Protein AF-A0A933SGZ8-F1 (afdb_monomer)

Structure (mmCIF, N/CA/C/O backbone):
data_AF-A0A933SGZ8-F1
#
_entry.id   AF-A0A933SGZ8-F1
#
loop_
_atom_site.group_PDB
_atom_site.id
_atom_site.type_symbol
_atom_site.label_atom_id
_atom_site.label_alt_id
_atom_site.label_comp_id
_atom_site.label_asym_id
_atom_site.label_entity_id
_atom_site.label_seq_id
_atom_site.pdbx_PDB_ins_code
_atom_site.Cartn_x
_atom_site.Cartn_y
_atom_site.Cartn_z
_atom_site.occupancy
_atom_site.B_iso_or_equiv
_atom_site.auth_seq_id
_atom_site.auth_comp_id
_atom_site.auth_asym_id
_atom_site.auth_atom_id
_atom_site.pdbx_PDB_model_num
ATOM 1 N N . MET A 1 1 ? 5.490 35.905 25.341 1.00 60.97 1 MET A N 1
ATOM 2 C CA . MET A 1 1 ? 5.005 35.959 23.936 1.00 60.97 1 MET A CA 1
ATOM 3 C C . MET A 1 1 ? 5.666 34.920 23.018 1.00 60.97 1 MET A C 1
ATOM 5 O O . MET A 1 1 ? 4.962 34.328 22.210 1.00 60.97 1 MET A O 1
ATOM 9 N N . ILE A 1 2 ? 6.962 34.616 23.174 1.00 66.94 2 ILE A N 1
ATOM 10 C CA . ILE A 1 2 ? 7.741 33.700 22.305 1.00 66.94 2 ILE A CA 1
ATOM 11 C C . ILE A 1 2 ? 7.171 32.264 22.223 1.00 66.94 2 ILE A C 1
ATOM 13 O O . ILE A 1 2 ? 7.167 31.641 21.163 1.00 66.94 2 ILE A O 1
ATOM 17 N N . THR A 1 3 ? 6.607 31.741 23.314 1.00 74.88 3 THR A N 1
ATOM 18 C CA . THR A 1 3 ? 6.021 30.389 23.360 1.00 74.88 3 THR A CA 1
ATOM 19 C C . THR A 1 3 ? 4.772 30.218 22.491 1.00 74.88 3 THR A C 1
ATOM 21 O O . THR A 1 3 ? 4.525 29.115 22.002 1.00 74.88 3 THR A O 1
ATOM 24 N N . ARG A 1 4 ? 3.997 31.287 22.251 1.00 74.38 4 ARG A N 1
ATOM 25 C CA . ARG A 1 4 ? 2.813 31.232 21.376 1.00 74.38 4 ARG A CA 1
ATOM 26 C C . ARG A 1 4 ? 3.200 31.197 19.897 1.00 74.38 4 ARG A C 1
ATOM 28 O O . ARG A 1 4 ? 2.649 30.386 19.160 1.00 74.38 4 ARG A O 1
ATOM 35 N N . ALA A 1 5 ? 4.190 31.996 19.495 1.00 79.19 5 ALA A N 1
ATOM 36 C CA . ALA A 1 5 ? 4.698 32.006 18.122 1.00 79.19 5 ALA A CA 1
ATOM 37 C C . ALA A 1 5 ? 5.312 30.650 17.731 1.00 79.19 5 ALA A C 1
ATOM 39 O O . ALA A 1 5 ? 4.979 30.103 16.683 1.00 79.19 5 ALA A O 1
ATOM 40 N N . LYS A 1 6 ? 6.115 30.041 18.621 1.00 82.81 6 LYS A N 1
ATOM 41 C CA . LYS A 1 6 ? 6.692 28.704 18.395 1.00 82.81 6 LYS A CA 1
ATOM 42 C C . LYS A 1 6 ? 5.616 27.633 18.180 1.00 82.81 6 LYS A C 1
ATOM 44 O O . LYS A 1 6 ? 5.728 26.833 17.257 1.00 82.81 6 LYS A O 1
ATOM 49 N N . ARG A 1 7 ? 4.560 27.621 19.005 1.00 84.50 7 ARG A N 1
ATOM 50 C CA . ARG A 1 7 ? 3.443 26.671 18.849 1.00 84.50 7 ARG A CA 1
ATOM 51 C C . ARG A 1 7 ? 2.689 26.875 17.538 1.00 84.50 7 ARG A C 1
ATOM 53 O O . ARG A 1 7 ? 2.302 25.897 16.915 1.00 84.50 7 ARG A O 1
ATOM 60 N N . HIS A 1 8 ? 2.509 28.120 17.107 1.00 88.56 8 HIS A N 1
ATOM 61 C CA . HIS A 1 8 ? 1.809 28.418 15.861 1.00 88.56 8 HIS A CA 1
ATOM 62 C C . HIS A 1 8 ? 2.558 27.873 14.635 1.00 88.56 8 HIS A C 1
ATOM 64 O O . HIS A 1 8 ? 1.957 27.186 13.814 1.00 88.56 8 HIS A O 1
ATOM 70 N N . VAL A 1 9 ? 3.879 28.077 14.567 1.00 93.75 9 VAL A N 1
ATOM 71 C CA . VAL A 1 9 ? 4.722 27.531 13.488 1.00 93.75 9 VAL A CA 1
ATOM 72 C C . VAL A 1 9 ? 4.692 26.001 13.476 1.00 93.75 9 VAL A C 1
ATOM 74 O O . VAL A 1 9 ? 4.501 25.397 12.423 1.00 93.75 9 VAL A O 1
ATOM 77 N N . VAL A 1 10 ? 4.821 25.367 14.647 1.00 94.38 10 VAL A N 1
ATOM 78 C CA . VAL A 1 10 ? 4.755 23.901 14.765 1.00 94.38 10 VAL A CA 1
ATOM 79 C C . VAL A 1 10 ? 3.402 23.372 14.296 1.00 94.38 10 VAL A C 1
A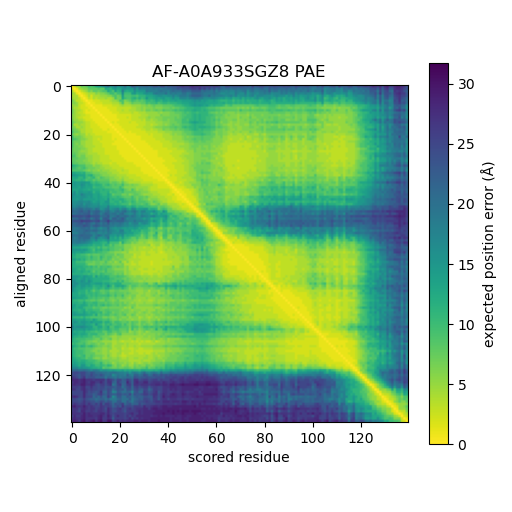TOM 81 O O . VAL A 1 10 ? 3.364 22.403 13.548 1.00 94.38 10 VAL A O 1
ATOM 84 N N . ASN A 1 11 ? 2.297 24.017 14.669 1.00 94.31 11 ASN A N 1
ATOM 85 C CA . ASN A 1 11 ? 0.965 23.578 14.256 1.00 94.31 11 ASN A CA 1
ATOM 86 C C . ASN A 1 11 ? 0.764 23.680 12.739 1.00 94.31 11 ASN A C 1
ATOM 88 O O . ASN A 1 11 ? 0.186 22.771 12.152 1.00 94.31 11 ASN A O 1
ATOM 92 N N . ILE A 1 12 ? 1.263 24.743 12.100 1.00 95.06 12 ILE A N 1
ATOM 93 C CA . ILE A 1 12 ? 1.200 24.896 10.637 1.00 95.06 12 ILE A CA 1
ATOM 94 C C . ILE A 1 12 ? 2.027 23.807 9.948 1.00 95.06 12 ILE A C 1
ATOM 96 O O . ILE A 1 12 ? 1.552 23.173 9.007 1.00 95.06 12 ILE A O 1
ATOM 100 N N . PHE A 1 13 ? 3.239 23.543 10.441 1.00 96.00 13 PHE A N 1
ATOM 101 C CA . PHE A 1 13 ? 4.086 22.479 9.908 1.00 96.00 13 PHE A CA 1
ATOM 102 C C . PHE A 1 13 ? 3.447 21.094 10.075 1.00 96.00 13 PHE A C 1
ATOM 104 O O . PHE A 1 13 ? 3.385 20.328 9.116 1.00 96.00 13 PHE A O 1
ATOM 111 N N . LEU A 1 14 ? 2.924 20.781 11.266 1.00 96.06 14 LEU A N 1
ATOM 112 C CA . LEU A 1 14 ? 2.239 19.515 11.536 1.00 96.06 14 LEU A CA 1
ATOM 113 C C . LEU A 1 14 ? 0.991 19.348 10.667 1.00 96.06 14 LEU A C 1
ATOM 115 O O . LEU A 1 14 ? 0.752 18.251 10.173 1.00 96.06 14 LEU A O 1
ATOM 119 N N . ALA A 1 15 ? 0.227 20.420 10.437 1.00 95.00 15 ALA A N 1
ATOM 120 C CA . ALA A 1 15 ? -0.916 20.394 9.531 1.00 95.00 15 ALA A CA 1
ATOM 121 C C . ALA A 1 15 ? -0.484 20.086 8.087 1.00 95.00 15 ALA A C 1
ATOM 123 O O . ALA A 1 15 ? -1.044 19.189 7.462 1.00 95.00 15 ALA A O 1
ATOM 124 N N . GLY A 1 16 ? 0.554 20.761 7.578 1.00 94.38 16 GLY A N 1
ATOM 125 C CA . GLY A 1 16 ? 1.104 20.486 6.245 1.00 94.38 16 GLY A CA 1
ATOM 126 C C . GLY A 1 16 ? 1.644 19.058 6.105 1.00 94.38 16 GLY A C 1
ATOM 127 O O . GLY A 1 16 ? 1.384 18.386 5.103 1.00 94.38 16 GLY A O 1
ATOM 128 N N . LEU A 1 17 ? 2.332 18.559 7.135 1.00 95.81 17 LEU A N 1
ATOM 129 C CA . LEU A 1 17 ? 2.829 17.187 7.182 1.00 95.81 17 LEU A CA 1
ATOM 130 C C . LEU A 1 17 ? 1.676 16.179 7.159 1.00 95.81 17 LEU A C 1
ATOM 132 O O . LEU A 1 17 ? 1.686 15.281 6.324 1.00 95.81 17 LEU A O 1
ATOM 136 N N . LEU A 1 18 ? 0.668 16.346 8.022 1.00 95.38 18 LEU A N 1
ATOM 137 C CA . LEU A 1 18 ? -0.496 15.456 8.108 1.00 95.38 18 LEU A CA 1
ATOM 138 C C . LEU A 1 18 ? -1.269 15.368 6.790 1.00 95.38 18 LEU A C 1
ATOM 140 O O . LEU A 1 18 ? -1.708 14.284 6.424 1.00 95.38 18 LEU A O 1
ATOM 144 N N . VAL A 1 19 ? -1.407 16.480 6.064 1.00 95.81 19 VAL A N 1
ATOM 145 C CA . VAL A 1 19 ? -2.083 16.506 4.756 1.00 95.81 19 VAL A CA 1
ATOM 146 C C . VAL A 1 19 ? -1.255 15.806 3.673 1.00 95.81 19 VAL A C 1
ATOM 148 O O . VAL A 1 19 ? -1.813 15.136 2.807 1.00 95.81 19 VAL A O 1
ATOM 151 N N . THR A 1 20 ? 0.074 15.917 3.726 1.00 95.44 20 THR A N 1
ATOM 152 C CA . THR A 1 20 ? 0.975 15.315 2.723 1.00 95.44 20 THR A CA 1
ATOM 153 C C . THR A 1 20 ? 1.239 13.830 2.992 1.00 95.44 20 THR A C 1
ATOM 155 O O . THR A 1 20 ? 1.557 13.072 2.076 1.00 95.44 20 THR A O 1
ATOM 158 N N . LEU A 1 21 ? 1.096 13.388 4.242 1.00 95.31 21 LEU A N 1
ATOM 159 C CA . LEU A 1 21 ? 1.436 12.038 4.689 1.00 95.31 21 LEU A CA 1
ATOM 160 C C . LEU A 1 21 ? 0.669 10.925 3.943 1.00 95.31 21 LEU A C 1
ATOM 162 O O . LEU A 1 21 ? 1.328 9.989 3.492 1.00 95.31 21 LEU A O 1
ATOM 166 N N . PRO A 1 22 ? -0.656 11.016 3.699 1.00 91.62 22 PRO A N 1
ATOM 167 C CA . PRO A 1 22 ? -1.372 10.035 2.883 1.00 91.62 22 PRO A CA 1
ATOM 168 C C . PRO A 1 22 ? -0.805 9.912 1.465 1.00 91.62 22 PRO A C 1
ATOM 170 O O . PRO A 1 22 ? -0.620 8.802 0.975 1.00 91.62 22 PRO A O 1
ATOM 173 N N . LEU A 1 23 ? -0.473 11.038 0.825 1.00 96.06 23 LEU A N 1
ATOM 174 C CA . LEU A 1 23 ? 0.103 11.054 -0.522 1.00 96.06 23 LEU A CA 1
ATOM 175 C C . LEU A 1 23 ? 1.523 10.470 -0.537 1.00 96.06 23 LEU A C 1
ATOM 177 O O . LEU A 1 23 ? 1.889 9.715 -1.433 1.00 96.06 23 LEU A O 1
ATOM 181 N N . ALA A 1 24 ? 2.334 10.783 0.472 1.00 96.00 24 ALA A N 1
ATOM 182 C CA . ALA A 1 24 ? 3.666 10.203 0.601 1.00 96.00 24 ALA A CA 1
ATOM 183 C C . ALA A 1 24 ? 3.593 8.676 0.767 1.00 96.00 24 ALA A C 1
ATOM 185 O O . ALA A 1 24 ? 4.340 7.945 0.115 1.00 96.00 24 ALA A O 1
ATOM 186 N N . ILE A 1 25 ? 2.656 8.187 1.588 1.00 94.25 25 ILE A N 1
ATOM 187 C CA . ILE A 1 25 ? 2.428 6.752 1.785 1.00 94.25 25 ILE A CA 1
ATOM 188 C C . ILE A 1 25 ? 2.019 6.078 0.473 1.00 94.25 25 ILE A C 1
ATOM 190 O O . ILE A 1 25 ? 2.577 5.032 0.144 1.00 94.25 25 ILE A O 1
ATOM 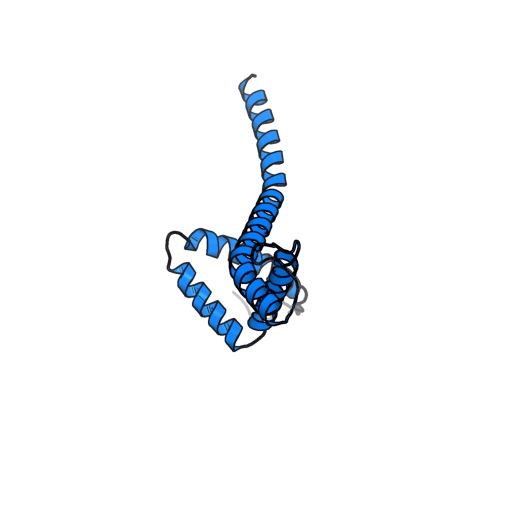194 N N . THR A 1 26 ? 1.100 6.658 -0.307 1.00 93.44 26 THR A N 1
ATOM 195 C CA . THR A 1 26 ? 0.689 6.050 -1.584 1.00 93.44 26 THR A CA 1
ATOM 196 C C . THR A 1 26 ? 1.854 5.945 -2.560 1.00 93.44 26 THR A C 1
ATOM 198 O O . THR A 1 26 ? 2.045 4.883 -3.149 1.00 93.44 26 THR A O 1
ATOM 201 N N . VAL A 1 27 ? 2.683 6.986 -2.687 1.00 95.50 27 VAL A N 1
ATOM 202 C CA . VAL A 1 27 ? 3.876 6.958 -3.549 1.00 95.50 27 VAL A CA 1
ATOM 203 C C . VAL A 1 27 ? 4.857 5.871 -3.106 1.00 95.50 27 VAL A C 1
ATOM 205 O O . VAL A 1 27 ? 5.362 5.125 -3.947 1.00 95.50 27 VAL A O 1
ATOM 208 N N . VAL A 1 28 ? 5.105 5.738 -1.800 1.00 95.88 28 VAL A N 1
ATOM 209 C CA . VAL A 1 28 ? 5.986 4.691 -1.259 1.00 95.88 28 VAL A CA 1
ATOM 210 C C . VAL A 1 28 ? 5.429 3.298 -1.546 1.00 95.88 28 VAL A C 1
ATOM 212 O O . VAL A 1 28 ? 6.175 2.446 -2.023 1.00 95.88 28 VAL A O 1
ATOM 215 N N . ILE A 1 29 ? 4.133 3.069 -1.315 1.00 93.06 29 ILE A N 1
ATOM 216 C CA . ILE A 1 29 ? 3.484 1.775 -1.567 1.00 93.06 29 ILE A CA 1
ATOM 217 C C . ILE A 1 29 ? 3.516 1.429 -3.057 1.00 93.06 29 ILE A C 1
ATOM 219 O O . ILE A 1 29 ? 3.897 0.317 -3.409 1.00 93.06 29 ILE A O 1
ATOM 223 N N . ILE A 1 30 ? 3.160 2.369 -3.937 1.00 91.06 30 ILE A N 1
ATOM 224 C CA . ILE A 1 30 ? 3.172 2.151 -5.390 1.00 91.06 30 ILE A CA 1
ATOM 225 C C . ILE A 1 30 ? 4.588 1.824 -5.862 1.00 91.06 30 ILE A C 1
ATOM 227 O O . ILE A 1 30 ? 4.786 0.845 -6.580 1.00 91.06 30 ILE A O 1
ATOM 231 N N . ARG A 1 31 ? 5.587 2.603 -5.427 1.00 91.00 31 ARG A N 1
ATOM 232 C CA . ARG A 1 31 ? 6.987 2.349 -5.777 1.00 91.00 31 ARG A CA 1
ATOM 233 C C . ARG A 1 31 ? 7.435 0.981 -5.276 1.00 91.00 31 ARG A C 1
ATOM 235 O O . ARG A 1 31 ? 8.042 0.238 -6.042 1.00 91.00 31 ARG A O 1
ATOM 242 N N . PHE A 1 32 ? 7.126 0.646 -4.024 1.00 92.19 32 PHE A N 1
ATOM 243 C CA . PHE A 1 32 ? 7.442 -0.655 -3.443 1.00 92.19 32 PHE A CA 1
ATOM 244 C C . PHE A 1 32 ? 6.836 -1.779 -4.285 1.00 92.19 32 PHE A C 1
ATOM 246 O O . PHE A 1 32 ? 7.585 -2.607 -4.791 1.00 92.19 32 PHE A O 1
ATOM 253 N N . LEU A 1 33 ? 5.525 -1.741 -4.544 1.00 88.94 33 LEU A N 1
ATOM 254 C CA . LEU A 1 33 ? 4.835 -2.741 -5.360 1.00 88.94 33 LEU A CA 1
ATOM 255 C C . LEU A 1 33 ? 5.463 -2.885 -6.746 1.00 88.94 33 LEU A C 1
ATOM 257 O O . LEU A 1 33 ? 5.808 -3.996 -7.134 1.00 88.94 33 LEU A O 1
ATOM 261 N N . PHE A 1 34 ? 5.678 -1.783 -7.467 1.00 86.94 34 PHE A N 1
ATOM 262 C CA . PHE A 1 34 ? 6.254 -1.844 -8.811 1.00 86.94 34 PHE A CA 1
ATOM 263 C C . PHE A 1 34 ? 7.659 -2.430 -8.796 1.00 86.94 34 PHE A C 1
ATOM 265 O O . PHE A 1 34 ? 7.952 -3.292 -9.612 1.00 86.94 34 PHE A O 1
ATOM 272 N N . THR A 1 35 ? 8.513 -2.015 -7.859 1.00 86.38 35 THR A N 1
ATOM 273 C CA . THR A 1 35 ? 9.874 -2.562 -7.766 1.00 86.38 35 THR A CA 1
ATOM 274 C C . THR A 1 35 ? 9.886 -4.031 -7.353 1.00 86.38 35 THR A C 1
ATOM 276 O O . THR A 1 35 ? 10.653 -4.805 -7.913 1.00 86.38 35 THR A O 1
ATOM 279 N N . SER A 1 36 ? 9.022 -4.449 -6.424 1.00 89.19 36 SER A N 1
ATOM 280 C CA . SER A 1 36 ? 8.893 -5.851 -6.022 1.00 89.19 36 SER A CA 1
ATOM 281 C C . SER A 1 36 ? 8.424 -6.729 -7.178 1.00 89.19 36 SER A C 1
ATOM 283 O O . SER A 1 36 ? 9.015 -7.777 -7.430 1.00 89.19 36 SER A O 1
ATOM 285 N N . VAL A 1 37 ? 7.385 -6.294 -7.894 1.00 85.94 37 VAL A N 1
ATOM 286 C CA . VAL A 1 37 ? 6.829 -7.019 -9.040 1.00 85.94 37 VAL A CA 1
ATOM 287 C C . VAL A 1 37 ? 7.829 -7.057 -10.191 1.00 85.94 37 VAL A C 1
ATOM 289 O O . VAL A 1 37 ? 8.039 -8.120 -10.763 1.00 85.94 37 VAL A O 1
ATOM 292 N N . ASP A 1 38 ? 8.486 -5.939 -10.498 1.00 82.62 38 ASP A N 1
ATOM 293 C CA . ASP A 1 38 ? 9.508 -5.868 -11.543 1.00 82.62 38 ASP A CA 1
ATOM 294 C C . ASP A 1 38 ? 10.690 -6.791 -11.225 1.00 82.62 38 ASP A C 1
ATOM 296 O O . ASP A 1 38 ? 11.068 -7.610 -12.051 1.00 82.62 38 ASP A O 1
ATOM 300 N N . ASN A 1 39 ? 11.211 -6.765 -9.997 1.00 85.00 39 ASN A N 1
ATOM 301 C CA . ASN A 1 39 ? 12.319 -7.639 -9.603 1.00 85.00 39 ASN A CA 1
ATOM 302 C C . ASN A 1 39 ? 11.948 -9.132 -9.641 1.00 85.00 39 ASN A C 1
ATOM 304 O O . ASN A 1 39 ? 12.807 -9.961 -9.933 1.00 85.00 39 ASN A O 1
ATOM 308 N N . LEU A 1 40 ? 10.690 -9.480 -9.350 1.00 84.62 40 LEU A N 1
ATOM 309 C CA . LEU A 1 40 ? 10.221 -10.866 -9.375 1.00 84.62 40 LEU A CA 1
ATOM 310 C C . LEU A 1 40 ? 9.918 -11.355 -10.799 1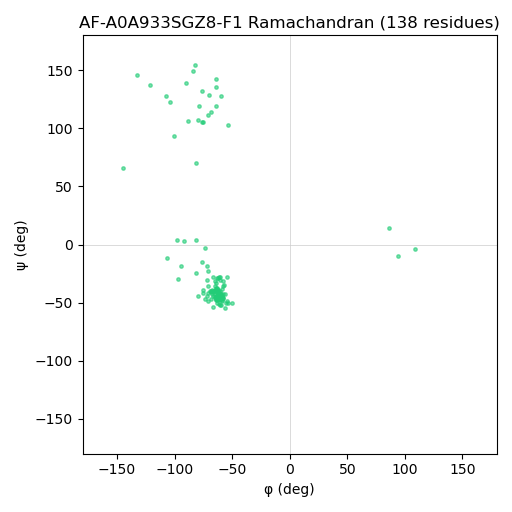.00 84.62 40 LEU A C 1
ATOM 312 O O . LEU A 1 40 ? 10.264 -12.480 -11.153 1.00 84.62 40 LEU A O 1
ATOM 316 N N . LEU A 1 41 ? 9.247 -10.531 -11.606 1.00 81.50 41 LEU A N 1
ATOM 317 C CA . LEU A 1 41 ? 8.703 -10.940 -12.900 1.00 81.50 41 LEU A CA 1
ATOM 318 C C . LEU A 1 41 ? 9.595 -10.583 -14.081 1.00 81.50 41 LEU A C 1
ATOM 320 O O . LEU A 1 41 ? 9.569 -11.320 -15.058 1.00 81.50 41 LEU A O 1
ATOM 324 N N . SER A 1 42 ? 10.386 -9.508 -14.021 1.00 77.81 42 SER A N 1
ATOM 325 C CA . SER A 1 42 ? 11.312 -9.129 -15.098 1.00 77.81 42 SER A CA 1
ATOM 326 C C . SER A 1 42 ? 12.191 -10.301 -15.558 1.00 77.81 42 SER A C 1
ATOM 328 O O . SER A 1 42 ? 12.153 -10.595 -16.751 1.00 77.81 42 SER A O 1
ATOM 330 N N . PRO A 1 43 ? 12.889 -11.057 -14.682 1.00 78.00 43 PRO A N 1
ATOM 331 C CA . PRO A 1 43 ? 13.712 -12.176 -15.148 1.00 78.00 43 PRO A CA 1
ATOM 332 C C . PRO A 1 43 ? 12.885 -13.281 -15.820 1.00 78.00 43 PRO A C 1
ATOM 334 O O . PRO A 1 43 ? 13.311 -13.826 -16.838 1.00 78.00 43 PRO A O 1
ATOM 337 N N . VAL A 1 44 ? 11.693 -13.582 -15.294 1.00 81.62 44 VAL A N 1
ATOM 338 C CA . VAL A 1 44 ? 10.794 -14.617 -15.833 1.00 81.62 44 VAL A CA 1
ATOM 339 C C . VAL A 1 44 ? 10.237 -14.201 -17.194 1.00 81.62 44 VAL A C 1
ATOM 341 O O . VAL A 1 44 ? 10.271 -14.976 -18.146 1.00 81.62 44 VAL A O 1
ATOM 344 N N . ILE A 1 45 ? 9.753 -12.964 -17.307 1.00 77.56 45 ILE A N 1
ATOM 345 C CA . ILE A 1 45 ? 9.165 -12.426 -18.534 1.00 77.56 45 ILE A CA 1
ATOM 346 C C . ILE A 1 45 ? 10.234 -12.279 -19.617 1.00 77.56 45 ILE A C 1
ATOM 348 O O . ILE A 1 45 ? 9.981 -12.660 -20.757 1.00 77.56 45 ILE A O 1
ATOM 352 N N . THR A 1 46 ? 11.433 -11.796 -19.278 1.00 74.06 46 THR A N 1
ATOM 353 C CA . THR A 1 46 ? 12.537 -11.679 -20.238 1.00 74.06 46 THR A CA 1
ATOM 354 C C . THR A 1 46 ? 12.960 -13.048 -20.771 1.00 74.06 46 THR A C 1
ATOM 356 O O . THR A 1 46 ? 13.107 -13.200 -21.982 1.00 74.06 46 THR A O 1
ATOM 359 N N . HIS A 1 47 ? 13.060 -14.077 -19.917 1.00 77.69 47 HIS A N 1
ATOM 360 C CA . HIS A 1 47 ? 13.336 -15.445 -20.379 1.00 77.69 47 HIS A CA 1
ATOM 361 C C . HIS A 1 47 ? 12.243 -15.974 -21.318 1.00 77.69 47 HIS A C 1
ATOM 363 O O . HIS A 1 47 ? 12.560 -16.559 -22.352 1.00 77.69 47 HIS A O 1
ATOM 369 N N . LEU A 1 48 ? 10.966 -15.745 -20.994 1.00 79.06 48 LEU A N 1
ATOM 370 C CA . LEU A 1 48 ? 9.846 -16.174 -21.836 1.00 79.06 48 LEU A CA 1
ATOM 371 C C . LEU A 1 48 ? 9.810 -15.447 -23.187 1.00 79.06 48 LEU A C 1
ATOM 373 O O . LEU A 1 48 ? 9.538 -16.080 -24.204 1.00 79.06 48 LEU A O 1
ATOM 377 N N . LEU A 1 49 ? 10.104 -14.144 -23.225 1.00 75.00 49 LEU A N 1
ATOM 378 C CA . LEU A 1 49 ? 10.136 -13.377 -24.475 1.00 75.00 49 LEU A CA 1
ATOM 379 C C . LEU A 1 49 ? 11.307 -13.792 -25.377 1.00 75.00 49 LEU A C 1
ATOM 381 O O . LEU A 1 49 ? 11.117 -13.921 -26.585 1.00 75.00 49 LEU A O 1
ATOM 385 N N . ILE A 1 50 ? 12.489 -14.045 -24.803 1.00 72.88 50 ILE A N 1
ATOM 386 C CA . ILE A 1 50 ? 13.649 -14.558 -25.549 1.00 72.88 50 ILE A CA 1
ATOM 387 C C . ILE A 1 50 ? 13.344 -15.955 -26.102 1.00 72.88 50 ILE A C 1
ATOM 389 O O . ILE A 1 50 ? 13.573 -16.211 -27.283 1.00 72.88 50 ILE A O 1
ATOM 393 N N . ALA A 1 51 ? 12.758 -16.839 -25.287 1.00 75.88 51 ALA A N 1
ATOM 394 C CA . ALA A 1 51 ? 12.314 -18.159 -25.735 1.00 75.88 51 ALA A CA 1
ATOM 395 C C . ALA A 1 51 ? 11.224 -18.081 -26.826 1.00 75.88 51 ALA A C 1
ATOM 397 O O . ALA A 1 51 ? 11.146 -18.957 -27.682 1.00 75.88 51 ALA A O 1
ATOM 398 N N . GLY A 1 52 ? 10.413 -17.018 -26.821 1.00 75.56 52 GLY A N 1
ATOM 399 C CA . GLY A 1 52 ? 9.397 -16.716 -27.833 1.00 75.56 52 GLY A CA 1
ATOM 400 C C . GLY A 1 52 ? 9.920 -16.046 -29.110 1.00 75.56 52 GLY A C 1
ATOM 401 O O . GLY A 1 52 ? 9.113 -15.691 -29.966 1.00 75.56 52 GLY A O 1
ATOM 402 N N . GLY A 1 53 ? 11.239 -15.862 -29.257 1.00 74.25 53 GLY A N 1
ATOM 40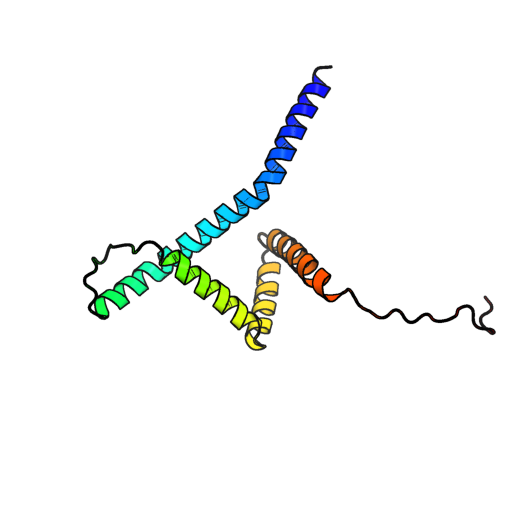3 C CA . GLY A 1 53 ? 11.864 -15.325 -30.473 1.00 74.25 53 GLY A CA 1
ATOM 404 C C . GLY A 1 53 ? 11.934 -13.797 -30.555 1.00 74.25 53 GLY A C 1
ATOM 405 O O . GLY A 1 53 ? 12.198 -13.257 -31.629 1.00 74.25 53 GLY A O 1
ATOM 406 N N . ALA A 1 54 ? 11.703 -13.079 -29.453 1.00 70.19 54 ALA A N 1
ATOM 407 C CA . ALA A 1 54 ? 11.823 -11.626 -29.441 1.00 70.19 54 ALA A CA 1
ATOM 408 C C . ALA A 1 54 ? 13.308 -11.186 -29.420 1.00 70.19 54 ALA A C 1
ATOM 410 O O . ALA A 1 54 ? 14.075 -11.674 -28.585 1.00 70.19 54 ALA A O 1
ATOM 411 N N . PRO A 1 55 ? 13.736 -10.241 -30.284 1.00 68.44 55 PRO A N 1
ATOM 412 C CA . PRO A 1 55 ? 15.116 -9.761 -30.346 1.00 68.44 55 PRO A CA 1
ATOM 413 C C . PRO A 1 55 ? 15.366 -8.704 -29.262 1.00 68.44 55 PRO A C 1
ATOM 415 O O . PRO A 1 55 ? 15.486 -7.512 -29.539 1.00 68.44 55 PRO A O 1
ATOM 418 N N . ILE A 1 56 ? 15.396 -9.136 -28.005 1.00 67.81 56 ILE A N 1
ATOM 419 C CA . ILE A 1 56 ? 15.609 -8.269 -26.840 1.00 67.81 56 ILE A CA 1
ATOM 420 C C . ILE A 1 56 ? 16.841 -8.746 -26.090 1.00 67.81 56 ILE A C 1
ATOM 422 O O . ILE A 1 56 ? 17.038 -9.945 -25.900 1.00 67.81 56 ILE A O 1
ATOM 426 N N . ALA A 1 57 ? 17.678 -7.800 -25.665 1.00 66.00 57 ALA A N 1
ATOM 427 C CA . ALA A 1 57 ? 18.836 -8.133 -24.852 1.00 66.00 57 ALA A CA 1
ATOM 428 C C . ALA A 1 57 ? 18.374 -8.723 -23.500 1.00 66.00 57 ALA A C 1
ATOM 430 O O . ALA A 1 57 ? 17.396 -8.222 -22.938 1.00 66.00 57 ALA A O 1
ATOM 431 N N . PRO A 1 58 ? 19.075 -9.731 -22.947 1.00 63.72 58 PRO A N 1
ATOM 432 C CA . PRO A 1 58 ? 18.740 -10.347 -21.656 1.00 63.72 58 PRO A CA 1
ATOM 433 C C . PRO A 1 58 ? 18.629 -9.357 -20.490 1.00 63.72 58 PRO A C 1
ATOM 435 O O . PRO A 1 58 ? 17.853 -9.578 -19.566 1.00 63.72 58 PRO A O 1
ATOM 438 N N . ASP A 1 59 ? 19.351 -8.238 -20.571 1.00 65.81 59 ASP A N 1
ATOM 439 C CA . ASP A 1 59 ? 19.351 -7.182 -19.556 1.00 65.81 59 ASP A CA 1
ATOM 440 C C . ASP A 1 59 ? 18.420 -6.006 -19.898 1.00 65.81 59 ASP A C 1
ATOM 442 O O . ASP A 1 59 ? 18.377 -5.000 -19.182 1.00 65.81 59 ASP A O 1
ATOM 446 N N . TYR A 1 60 ? 17.665 -6.091 -20.999 1.00 65.75 60 TYR A N 1
ATOM 447 C CA . TYR A 1 60 ? 16.759 -5.021 -21.390 1.00 65.75 60 TYR A CA 1
ATOM 448 C C . TYR A 1 60 ? 15.507 -5.029 -20.514 1.00 65.75 60 TYR A C 1
ATOM 450 O O . TYR A 1 60 ? 14.594 -5.842 -20.667 1.00 65.75 60 TYR A O 1
ATOM 458 N N . ARG A 1 61 ? 15.447 -4.067 -19.597 1.00 64.31 61 ARG A N 1
ATOM 459 C CA . ARG A 1 61 ? 14.248 -3.781 -18.814 1.00 64.31 61 ARG A CA 1
ATOM 460 C C . ARG A 1 61 ? 13.243 -3.045 -19.684 1.00 64.31 61 ARG A C 1
ATOM 462 O O .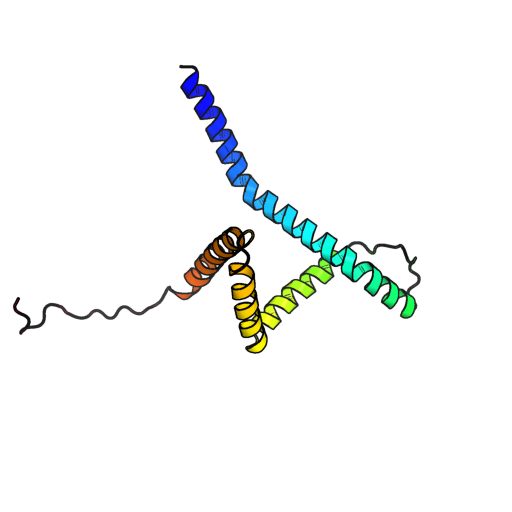 ARG A 1 61 ? 13.408 -1.857 -19.947 1.00 64.31 61 ARG A O 1
ATOM 469 N N . VAL A 1 62 ? 12.191 -3.739 -20.105 1.00 65.88 62 VAL A N 1
ATOM 470 C CA . VAL A 1 62 ? 11.080 -3.104 -20.819 1.00 65.88 62 VAL A CA 1
ATOM 471 C C . VAL A 1 62 ? 10.338 -2.177 -19.842 1.00 65.88 62 VAL A C 1
ATOM 473 O O . VAL A 1 62 ? 9.727 -2.654 -18.877 1.00 65.88 62 VAL A O 1
ATOM 476 N N . PRO A 1 63 ? 10.374 -0.852 -20.058 1.00 67.38 63 PRO A N 1
ATOM 477 C CA . PRO A 1 63 ? 9.698 0.086 -19.176 1.00 67.38 63 PRO A CA 1
ATOM 478 C C . PRO A 1 63 ? 8.182 -0.145 -19.233 1.00 67.38 63 PRO A C 1
ATOM 480 O O . PRO A 1 63 ? 7.605 -0.323 -20.301 1.00 67.38 63 PRO A O 1
ATOM 483 N N . GLY A 1 64 ? 7.525 -0.152 -18.072 1.00 70.75 64 GLY A N 1
ATOM 484 C CA . GLY A 1 64 ? 6.069 -0.317 -17.969 1.00 70.75 64 GLY A CA 1
ATOM 485 C C . GLY A 1 64 ? 5.571 -1.750 -17.742 1.00 70.75 64 GLY A C 1
ATOM 486 O O . GLY A 1 64 ? 4.408 -1.908 -17.368 1.00 7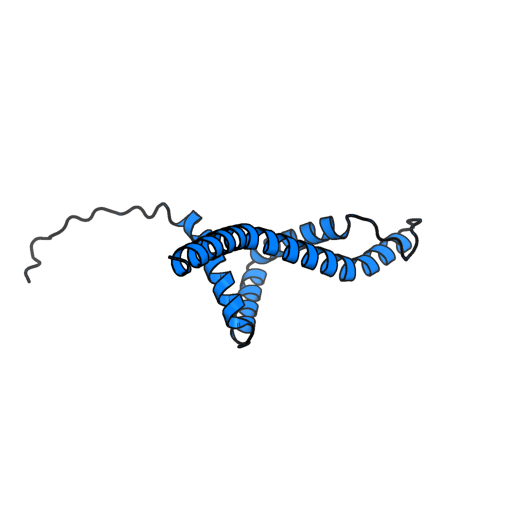0.75 64 GLY A O 1
ATOM 487 N N . ILE A 1 65 ? 6.420 -2.784 -17.843 1.00 75.31 65 ILE A N 1
ATOM 488 C CA . ILE A 1 65 ? 6.020 -4.163 -17.489 1.00 75.31 65 ILE A CA 1
ATOM 489 C C . ILE A 1 65 ? 5.579 -4.246 -16.027 1.00 75.31 65 ILE A C 1
ATOM 491 O O . ILE A 1 65 ? 4.511 -4.786 -15.742 1.00 75.31 65 ILE A O 1
ATOM 495 N N . GLY A 1 66 ? 6.342 -3.649 -15.107 1.00 77.44 66 GLY A N 1
ATOM 496 C CA . GLY A 1 66 ? 5.976 -3.613 -13.689 1.00 77.44 66 GLY A CA 1
ATOM 497 C C . GLY A 1 66 ? 4.608 -2.966 -13.433 1.00 77.44 66 GLY A C 1
ATOM 498 O O . GLY A 1 66 ? 3.862 -3.435 -12.574 1.00 77.44 66 GLY A O 1
ATOM 499 N N . PHE A 1 67 ? 4.231 -1.947 -14.216 1.00 83.25 67 PHE A N 1
ATOM 500 C CA . PHE A 1 67 ? 2.927 -1.285 -14.107 1.00 83.25 67 PHE A CA 1
ATOM 501 C C . PHE A 1 67 ? 1.786 -2.228 -14.506 1.00 83.25 67 PHE A C 1
ATOM 503 O O . PHE A 1 67 ? 0.872 -2.468 -13.715 1.00 83.25 67 PHE A O 1
ATOM 510 N N . VAL A 1 68 ? 1.867 -2.815 -15.705 1.00 84.50 68 VAL A N 1
ATOM 511 C CA . VAL A 1 68 ? 0.848 -3.747 -16.216 1.00 84.50 68 VAL A CA 1
ATOM 512 C C . VAL A 1 68 ? 0.740 -4.973 -15.315 1.00 84.50 68 VAL A C 1
ATOM 514 O O . VAL A 1 68 ? -0.358 -5.364 -14.922 1.00 84.50 68 VAL A O 1
ATOM 517 N N . ALA A 1 69 ? 1.875 -5.547 -14.923 1.00 85.44 69 ALA A N 1
ATOM 518 C CA . ALA A 1 69 ? 1.901 -6.713 -14.058 1.00 85.44 69 ALA A CA 1
ATOM 519 C C . ALA A 1 69 ? 1.297 -6.430 -12.675 1.00 85.44 69 ALA A C 1
ATOM 521 O O . ALA A 1 69 ? 0.575 -7.270 -12.143 1.00 85.44 69 ALA A O 1
ATOM 522 N N . THR A 1 70 ? 1.520 -5.236 -12.115 1.00 88.06 70 THR A N 1
ATOM 523 C CA . THR A 1 70 ? 0.899 -4.842 -10.843 1.00 88.06 70 THR A CA 1
ATOM 524 C C . THR A 1 70 ? -0.617 -4.721 -10.974 1.00 88.06 70 THR A C 1
ATOM 526 O O . THR A 1 70 ? -1.334 -5.208 -10.102 1.00 88.06 70 THR A O 1
ATOM 529 N N . ILE A 1 71 ? -1.125 -4.140 -12.068 1.00 90.62 71 ILE A N 1
ATOM 530 C CA . ILE A 1 71 ? -2.574 -4.082 -12.330 1.00 90.62 71 ILE A CA 1
ATOM 531 C C . ILE A 1 71 ? -3.163 -5.491 -12.390 1.00 90.62 71 ILE A C 1
ATOM 533 O O . ILE A 1 71 ? -4.161 -5.768 -11.725 1.00 90.62 71 ILE A O 1
ATOM 537 N N . VAL A 1 72 ? -2.529 -6.391 -13.144 1.00 91.38 72 VAL A N 1
ATOM 538 C CA . VAL A 1 72 ? -2.974 -7.786 -13.266 1.00 91.38 72 VAL A CA 1
ATOM 539 C C . VAL A 1 72 ? -2.952 -8.490 -11.909 1.00 91.38 72 VAL A C 1
ATOM 541 O O . VAL A 1 72 ? -3.911 -9.186 -11.575 1.00 91.38 72 VAL A O 1
ATOM 544 N N . LEU A 1 73 ? -1.910 -8.283 -11.099 1.00 90.25 73 LEU A N 1
ATOM 545 C CA . LEU A 1 73 ? -1.812 -8.843 -9.749 1.00 90.25 73 LEU A CA 1
ATOM 546 C C . LEU A 1 73 ? -2.942 -8.355 -8.841 1.00 90.25 73 LEU A C 1
ATOM 548 O O . LEU A 1 73 ? -3.633 -9.172 -8.234 1.00 90.25 73 LEU A O 1
ATOM 552 N N . VAL A 1 74 ? -3.163 -7.041 -8.772 1.00 90.94 74 VAL A N 1
ATOM 553 C CA . VAL A 1 74 ? -4.216 -6.442 -7.936 1.00 90.94 74 VAL A CA 1
ATOM 554 C C . VAL A 1 74 ? -5.598 -6.919 -8.385 1.00 90.94 74 VAL A C 1
ATOM 556 O O . VAL A 1 74 ? -6.418 -7.312 -7.553 1.00 90.94 74 VAL A O 1
ATOM 559 N N . PHE A 1 75 ? -5.846 -6.952 -9.695 1.00 93.38 75 PHE A N 1
ATOM 560 C CA . PHE A 1 75 ? -7.099 -7.452 -10.253 1.00 93.38 75 PHE A CA 1
ATOM 561 C C . PHE A 1 75 ? -7.327 -8.930 -9.912 1.00 93.38 75 PHE A C 1
ATOM 563 O O . PHE A 1 75 ? -8.402 -9.303 -9.439 1.00 93.38 75 PHE A O 1
ATOM 570 N N . SER A 1 76 ? -6.294 -9.761 -10.066 1.00 92.00 76 SER A N 1
ATOM 571 C CA . SER A 1 76 ? -6.341 -11.187 -9.727 1.00 92.00 76 SER A CA 1
ATOM 572 C C . SER A 1 76 ? -6.606 -11.408 -8.237 1.00 92.00 76 SER A C 1
ATOM 574 O O . SER A 1 76 ? -7.413 -12.265 -7.882 1.00 92.00 76 SER A O 1
ATOM 576 N N . MET A 1 77 ? -6.007 -10.597 -7.359 1.00 91.12 77 MET A N 1
ATOM 577 C CA . MET A 1 77 ? -6.265 -10.623 -5.914 1.00 91.12 77 MET A CA 1
ATOM 578 C C . MET A 1 77 ? -7.739 -10.310 -5.596 1.00 91.12 77 MET A C 1
ATOM 580 O O . MET A 1 77 ? -8.358 -10.956 -4.745 1.00 91.12 77 MET A O 1
ATOM 584 N N . GLY A 1 78 ? -8.332 -9.350 -6.313 1.00 89.38 78 GLY A N 1
ATOM 585 C CA . GLY A 1 78 ? -9.754 -9.017 -6.202 1.00 89.38 78 GLY A CA 1
ATOM 586 C C . GLY A 1 78 ? -10.662 -10.169 -6.641 1.00 89.38 78 GLY A C 1
ATOM 587 O O . GLY A 1 78 ? -11.584 -10.545 -5.913 1.00 89.38 78 GLY A O 1
ATOM 588 N N . LEU A 1 79 ? -10.367 -10.786 -7.790 1.00 92.81 79 LEU A N 1
ATOM 589 C CA . LEU A 1 79 ? -11.087 -11.975 -8.262 1.00 92.81 79 LEU A CA 1
ATOM 590 C C . LEU A 1 79 ? -10.980 -13.134 -7.269 1.00 92.81 79 LEU A C 1
ATOM 592 O O . LEU A 1 79 ? -11.977 -13.794 -6.974 1.00 92.81 79 LEU A O 1
ATOM 596 N N . PHE A 1 80 ? -9.788 -13.344 -6.714 1.00 92.00 80 PHE A N 1
ATOM 597 C CA . PHE A 1 80 ? -9.537 -14.374 -5.717 1.00 92.00 80 PHE A CA 1
ATOM 598 C C . PHE A 1 80 ? -10.396 -14.163 -4.468 1.00 92.00 80 PHE A C 1
ATOM 600 O O . PHE A 1 80 ? -11.065 -15.090 -4.015 1.00 92.00 80 PHE A O 1
ATOM 607 N N . THR A 1 81 ? -10.463 -12.926 -3.970 1.00 87.88 81 THR A N 1
ATOM 608 C CA . THR A 1 81 ? -11.261 -12.549 -2.790 1.00 87.88 81 THR A CA 1
ATOM 609 C C . THR A 1 81 ? -12.759 -12.804 -2.980 1.00 87.88 81 THR A C 1
ATOM 611 O O . THR A 1 81 ? -13.462 -13.116 -2.018 1.00 8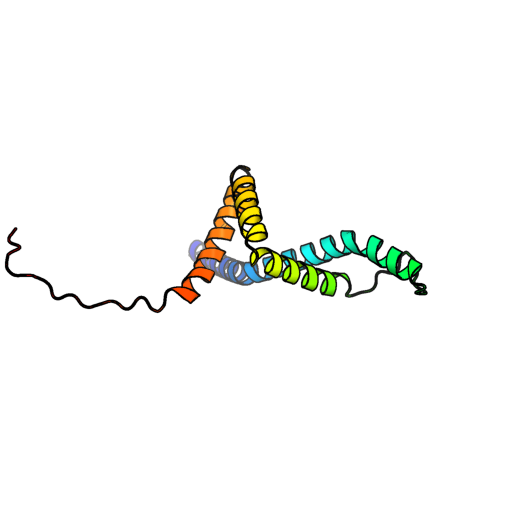7.88 81 THR A O 1
ATOM 614 N N . ARG A 1 82 ? -13.267 -12.712 -4.216 1.00 88.12 82 ARG A N 1
ATOM 615 C CA . ARG A 1 82 ? -14.684 -12.954 -4.528 1.00 88.12 82 ARG A CA 1
ATOM 616 C C . ARG A 1 82 ? -15.075 -14.432 -4.424 1.00 88.12 82 ARG A C 1
ATOM 618 O O . ARG A 1 82 ? -16.254 -14.731 -4.243 1.00 88.12 82 ARG A O 1
ATOM 625 N N . ASN A 1 83 ? -14.118 -15.352 -4.534 1.00 92.06 83 ASN A N 1
ATOM 626 C CA . ASN A 1 83 ? -14.388 -16.780 -4.428 1.00 92.06 83 ASN A CA 1
ATOM 627 C C . ASN A 1 83 ? -14.416 -17.246 -2.961 1.00 92.06 83 ASN A C 1
ATOM 629 O O . ASN A 1 83 ? -13.668 -16.742 -2.122 1.00 92.06 83 ASN A O 1
ATOM 633 N N . PHE A 1 84 ? -15.220 -18.271 -2.652 1.00 90.38 84 PHE A N 1
ATOM 634 C CA . PHE A 1 84 ? -15.322 -18.829 -1.294 1.00 90.38 84 PHE A CA 1
ATOM 635 C C . PHE A 1 84 ? -13.960 -19.278 -0.745 1.00 90.38 84 PHE A C 1
ATOM 637 O O . PHE A 1 84 ? -13.615 -18.983 0.401 1.00 90.38 84 PHE A O 1
ATOM 644 N N . LEU A 1 85 ? -13.157 -19.943 -1.584 1.00 93.19 85 LEU A N 1
ATOM 645 C CA . LEU A 1 85 ? -11.814 -20.386 -1.213 1.00 93.19 85 LEU A CA 1
ATOM 646 C C . LEU A 1 85 ? -10.897 -19.205 -0.872 1.00 93.19 85 LEU A C 1
ATOM 648 O O . LEU A 1 85 ? -10.186 -19.254 0.130 1.00 93.19 85 LEU A O 1
ATOM 652 N N . GLY A 1 86 ? -10.937 -18.139 -1.673 1.00 90.56 86 GLY A N 1
ATOM 653 C CA . GLY A 1 86 ? -10.084 -16.979 -1.446 1.00 90.56 86 GLY A CA 1
ATOM 654 C C . GLY A 1 86 ? -10.470 -16.220 -0.186 1.00 90.56 86 GLY A C 1
ATOM 655 O O . GLY A 1 86 ? -9.595 -15.893 0.611 1.00 90.56 86 GLY A O 1
ATOM 656 N N . ARG A 1 87 ? -11.772 -16.053 0.080 1.00 89.88 87 ARG A N 1
ATOM 657 C CA . ARG A 1 87 ? -12.247 -15.483 1.348 1.00 89.88 87 ARG A CA 1
ATOM 658 C C . ARG A 1 87 ? -11.762 -16.291 2.555 1.00 89.88 87 ARG A C 1
ATOM 660 O O . ARG A 1 87 ? -11.231 -15.714 3.499 1.00 89.88 87 ARG A O 1
ATOM 667 N N . LYS A 1 88 ? -11.875 -17.623 2.509 1.00 93.31 88 LYS A N 1
ATOM 668 C CA . LYS A 1 88 ? -11.418 -18.497 3.601 1.00 93.31 88 LYS A CA 1
ATOM 669 C C . LYS A 1 88 ? -9.903 -18.411 3.816 1.00 93.31 88 LYS A C 1
ATOM 671 O O . LYS A 1 88 ? -9.451 -18.393 4.958 1.00 93.31 88 LYS A O 1
ATOM 676 N N . LEU A 1 89 ? -9.116 -18.345 2.741 1.00 94.38 89 LEU A N 1
ATOM 677 C CA . LEU A 1 89 ? -7.661 -18.191 2.826 1.00 94.38 89 LEU A CA 1
ATOM 678 C C . LEU A 1 89 ? -7.256 -16.831 3.398 1.00 94.38 89 LEU A C 1
ATOM 680 O O . LEU A 1 89 ? -6.360 -16.775 4.238 1.00 94.38 89 LEU A O 1
ATOM 684 N N . LEU A 1 90 ? -7.951 -15.758 3.020 1.00 91.50 90 LEU A N 1
ATOM 685 C CA . LEU A 1 90 ? -7.734 -14.429 3.594 1.00 91.50 90 LEU A CA 1
ATOM 686 C C . LEU A 1 90 ? -8.053 -14.406 5.093 1.00 91.50 90 LEU A C 1
ATOM 688 O O . LEU A 1 90 ? -7.248 -13.918 5.873 1.00 91.50 90 LEU A O 1
ATOM 692 N N . GLU A 1 91 ? -9.153 -15.024 5.531 1.00 91.19 91 GLU A N 1
ATOM 693 C CA . GLU A 1 91 ? -9.492 -15.134 6.961 1.00 91.19 91 GLU A CA 1
ATOM 694 C C . GLU A 1 91 ? -8.464 -15.947 7.772 1.00 91.19 91 GLU A C 1
ATOM 696 O O . GLU A 1 91 ? -8.304 -15.742 8.981 1.00 91.19 91 GLU A O 1
ATOM 701 N N . ILE A 1 92 ? -7.785 -16.911 7.145 1.00 94.25 92 ILE A N 1
ATOM 702 C CA . ILE A 1 92 ? -6.677 -17.645 7.772 1.00 94.25 92 ILE A CA 1
ATOM 703 C C . ILE A 1 92 ? -5.442 -16.743 7.852 1.00 94.25 92 ILE A C 1
ATOM 705 O O . ILE A 1 92 ? -4.846 -16.641 8.923 1.00 94.25 92 ILE A O 1
ATOM 709 N N . GLY A 1 93 ? -5.098 -16.055 6.760 1.00 92.12 93 GLY A N 1
ATOM 710 C CA . GLY A 1 93 ? -3.982 -15.110 6.708 1.00 92.12 93 GLY A CA 1
ATOM 711 C C . GLY A 1 93 ? -4.116 -13.987 7.738 1.00 92.12 93 GLY A C 1
ATOM 712 O O . GLY A 1 93 ? -3.181 -13.742 8.497 1.00 92.12 93 GLY A O 1
ATOM 713 N N . ASP A 1 94 ? -5.304 -13.391 7.854 1.00 92.25 94 ASP A N 1
ATOM 714 C CA . ASP A 1 94 ? -5.630 -12.373 8.858 1.00 92.25 94 ASP A CA 1
ATOM 715 C C . ASP A 1 94 ? -5.326 -12.877 10.271 1.00 92.25 94 ASP A C 1
ATOM 717 O O . ASP A 1 94 ? -4.632 -12.221 11.048 1.00 92.25 94 ASP A O 1
ATOM 721 N N . ARG A 1 95 ? -5.783 -14.093 10.593 1.00 92.31 95 ARG A N 1
ATOM 722 C CA . ARG A 1 95 ? -5.531 -14.718 11.897 1.00 92.31 95 ARG A CA 1
ATOM 723 C C . ARG A 1 95 ? -4.055 -15.023 12.138 1.00 92.31 95 ARG A C 1
ATOM 725 O O . ARG A 1 95 ? -3.631 -15.008 13.291 1.00 92.31 95 ARG A O 1
ATOM 732 N N . MET A 1 96 ? -3.279 -15.322 11.099 1.00 93.62 96 MET A N 1
ATOM 733 C CA . MET A 1 96 ? -1.834 -15.532 11.228 1.00 93.62 96 MET A CA 1
ATOM 734 C C . MET A 1 96 ? -1.106 -14.213 11.496 1.00 93.62 96 MET A C 1
ATOM 736 O O . MET A 1 96 ? -0.278 -14.160 12.400 1.00 93.62 96 MET A O 1
ATOM 740 N N . LEU A 1 97 ? -1.455 -13.143 10.779 1.00 91.44 97 LEU A N 1
ATOM 741 C CA . LEU A 1 97 ? -0.829 -11.827 10.936 1.00 91.44 97 LEU A CA 1
ATOM 742 C C . LEU A 1 97 ? -1.119 -11.198 12.303 1.00 91.44 97 LEU A C 1
ATOM 744 O O . LEU A 1 97 ? -0.211 -10.658 12.931 1.00 91.44 97 LEU A O 1
ATOM 748 N N . VAL A 1 98 ? -2.348 -11.343 12.808 1.00 91.75 98 VAL A N 1
ATOM 749 C CA . VAL A 1 98 ? -2.750 -10.863 14.146 1.00 91.75 98 VAL A CA 1
ATOM 750 C C . VAL A 1 98 ? -1.953 -11.535 15.272 1.00 91.75 98 VAL A C 1
ATOM 752 O O . VAL A 1 98 ? -1.726 -10.940 16.323 1.00 91.75 98 VAL A O 1
ATOM 755 N N . LYS A 1 99 ? -1.474 -12.766 15.062 1.00 92.88 99 LYS A N 1
ATOM 756 C CA . LYS A 1 99 ? -0.649 -13.474 16.052 1.00 92.88 99 LYS A CA 1
ATOM 757 C C . LYS A 1 99 ? 0.791 -12.974 16.115 1.00 92.88 99 LYS A C 1
ATOM 759 O O . LYS A 1 99 ? 1.481 -13.315 17.071 1.00 92.88 99 LYS A O 1
ATOM 764 N N . ILE A 1 100 ? 1.262 -12.205 15.131 1.00 93.75 100 ILE A N 1
ATOM 765 C CA . ILE A 1 100 ? 2.636 -11.703 15.119 1.00 93.75 100 ILE A CA 1
ATOM 766 C C . ILE A 1 100 ? 2.663 -10.362 15.870 1.00 93.75 100 ILE A C 1
ATOM 768 O O . ILE A 1 100 ? 2.208 -9.355 15.325 1.00 93.75 100 ILE A O 1
ATOM 772 N N . PRO A 1 101 ? 3.206 -10.303 17.101 1.00 81.62 101 PRO A N 1
ATOM 773 C CA . PRO A 1 101 ? 3.030 -9.161 18.006 1.00 81.62 101 PRO A CA 1
ATOM 774 C C . PRO A 1 101 ? 3.562 -7.832 17.451 1.00 81.62 101 PRO A C 1
ATOM 776 O O . PRO A 1 101 ? 3.023 -6.777 17.770 1.00 81.62 101 PRO A O 1
ATOM 779 N N . ILE A 1 102 ? 4.575 -7.871 16.581 1.00 88.12 102 ILE A N 1
ATOM 780 C CA . ILE A 1 102 ? 5.163 -6.674 15.961 1.00 88.12 102 ILE A CA 1
ATOM 781 C C . ILE A 1 102 ? 4.252 -6.101 14.862 1.00 88.12 102 ILE A C 1
ATOM 783 O O . ILE A 1 102 ? 4.105 -4.886 14.751 1.00 88.12 102 ILE A O 1
ATOM 787 N N . PHE A 1 103 ? 3.616 -6.956 14.056 1.00 87.38 103 PHE A N 1
ATOM 788 C CA . PHE A 1 103 ? 2.822 -6.525 12.897 1.00 87.38 103 PHE A CA 1
ATOM 789 C C . PHE A 1 103 ? 1.331 -6.378 13.202 1.00 87.38 103 PHE A C 1
ATOM 791 O O . PHE A 1 103 ? 0.631 -5.674 12.475 1.00 87.38 103 PHE A O 1
ATOM 798 N N . ASN A 1 104 ? 0.855 -6.988 14.291 1.00 90.38 104 ASN A N 1
ATOM 799 C CA . ASN A 1 104 ? -0.550 -6.989 14.682 1.00 90.38 104 ASN A CA 1
ATOM 800 C C . ASN A 1 104 ? -1.148 -5.576 14.766 1.00 90.38 104 ASN A C 1
ATOM 802 O O . ASN A 1 104 ? -2.172 -5.304 14.149 1.00 90.38 104 ASN A O 1
ATOM 806 N N . ASN A 1 105 ? -0.489 -4.658 15.479 1.00 90.25 105 ASN A N 1
ATOM 807 C CA . ASN A 1 105 ? -1.034 -3.317 15.713 1.00 90.25 105 ASN A CA 1
ATOM 808 C C . ASN A 1 105 ? -1.211 -2.523 14.410 1.00 90.25 105 ASN A C 1
ATOM 810 O O . ASN A 1 105 ? -2.201 -1.812 14.246 1.00 90.25 105 ASN A O 1
ATOM 814 N N . ILE A 1 106 ? -0.271 -2.673 13.471 1.00 91.81 106 ILE A N 1
ATOM 815 C CA . ILE A 1 106 ? -0.336 -2.023 12.158 1.00 91.81 106 ILE A CA 1
ATOM 816 C C . ILE A 1 106 ? -1.439 -2.679 11.323 1.00 91.81 106 ILE A C 1
ATOM 818 O O . ILE A 1 106 ? -2.299 -1.980 10.793 1.00 91.81 106 ILE A O 1
ATOM 822 N N . TYR A 1 107 ? -1.458 -4.016 11.259 1.00 90.94 107 TYR A N 1
ATOM 823 C CA . TYR A 1 107 ? -2.431 -4.764 10.466 1.00 90.94 107 TYR A CA 1
ATOM 824 C C . TYR A 1 107 ? -3.872 -4.492 10.906 1.00 90.94 107 TYR A C 1
ATOM 826 O O . TYR A 1 107 ? -4.704 -4.109 10.086 1.00 90.94 107 TYR A O 1
ATOM 834 N N . VAL A 1 108 ? -4.160 -4.632 12.204 1.00 92.19 108 VAL A N 1
ATOM 835 C CA . VAL A 1 108 ? -5.499 -4.418 12.772 1.00 92.19 108 VAL A CA 1
ATOM 836 C C . VAL A 1 108 ? -5.939 -2.969 12.602 1.00 92.19 108 VAL A C 1
ATOM 838 O O . VAL A 1 108 ? -7.062 -2.731 12.162 1.00 92.19 108 VAL A O 1
ATOM 841 N N . GLY A 1 109 ? -5.058 -2.002 12.883 1.00 92.38 109 GLY A N 1
ATOM 842 C CA . GLY A 1 109 ? -5.373 -0.584 12.713 1.00 92.38 109 GLY A CA 1
ATOM 843 C C . GLY A 1 109 ? -5.717 -0.236 11.264 1.00 92.38 109 GLY A C 1
ATOM 844 O O . GLY A 1 109 ? -6.739 0.395 11.001 1.00 92.38 109 GLY A O 1
ATOM 845 N N . THR A 1 110 ? -4.915 -0.700 10.300 1.00 91.94 110 THR A N 1
ATOM 846 C CA . THR A 1 110 ? -5.194 -0.490 8.872 1.00 91.94 110 THR A CA 1
ATOM 847 C C . THR A 1 110 ? -6.476 -1.201 8.429 1.00 91.94 110 THR A C 1
ATOM 849 O O . THR A 1 110 ? -7.305 -0.588 7.755 1.00 91.94 110 THR A O 1
ATOM 852 N N . LYS A 1 111 ? -6.679 -2.463 8.832 1.00 90.88 111 LYS A N 1
ATOM 853 C CA . LYS A 1 111 ? -7.880 -3.246 8.504 1.00 90.88 111 LYS A CA 1
ATOM 854 C C . LYS A 1 111 ? -9.149 -2.557 9.008 1.00 90.88 111 LYS A C 1
ATOM 856 O O . LYS A 1 111 ? -10.092 -2.397 8.245 1.00 90.88 111 LYS A O 1
ATOM 861 N N . GLN A 1 112 ? -9.145 -2.071 10.248 1.00 91.50 112 GLN A N 1
ATOM 862 C CA . GLN A 1 112 ? -10.288 -1.385 10.850 1.00 91.50 112 GLN A CA 1
ATOM 863 C C . GLN A 1 112 ? -10.695 -0.135 10.064 1.00 91.50 112 GLN A C 1
ATOM 865 O O . GLN A 1 112 ? -11.886 0.103 9.848 1.00 91.50 112 GLN A O 1
ATOM 870 N N . VAL A 1 113 ? -9.717 0.660 9.620 1.00 91.12 113 VAL A N 1
ATOM 871 C CA . VAL A 1 113 ? -9.975 1.831 8.775 1.00 91.12 113 VAL A CA 1
ATOM 872 C C . VAL A 1 113 ? -10.649 1.387 7.473 1.00 91.12 113 VAL A C 1
ATOM 874 O O . VAL A 1 113 ? -11.730 1.878 7.151 1.00 91.12 113 VAL A O 1
ATOM 877 N N . ILE A 1 114 ? -10.074 0.406 6.769 1.00 90.25 114 ILE A N 1
ATOM 878 C CA . ILE A 1 114 ? -10.611 -0.116 5.499 1.00 90.25 114 ILE A CA 1
ATOM 879 C C . ILE A 1 114 ? -12.036 -0.667 5.662 1.00 90.25 114 ILE A C 1
ATOM 881 O O . ILE A 1 114 ? -12.920 -0.328 4.870 1.00 90.25 114 ILE A O 1
ATOM 885 N N . ASP A 1 115 ? -12.277 -1.483 6.688 1.00 88.31 115 ASP A N 1
ATOM 886 C CA . ASP A 1 115 ? -13.577 -2.108 6.947 1.00 88.31 115 ASP A CA 1
ATOM 887 C C . ASP A 1 115 ? -14.646 -1.055 7.271 1.00 88.31 115 ASP A C 1
ATOM 889 O O . ASP A 1 115 ? -15.779 -1.154 6.798 1.00 88.31 115 ASP A O 1
ATOM 893 N N . THR A 1 116 ? -14.281 0.003 8.003 1.00 88.94 116 THR A N 1
ATOM 894 C CA . THR A 1 116 ? -15.191 1.114 8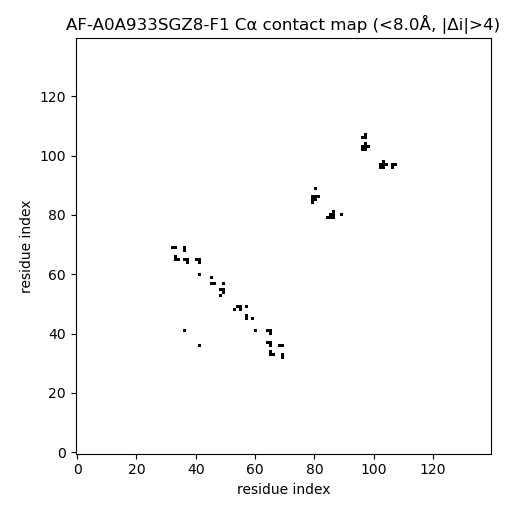.330 1.00 88.94 116 THR A CA 1
ATOM 895 C C . THR A 1 116 ? -15.627 1.869 7.074 1.00 88.94 116 THR A C 1
ATOM 897 O O . THR A 1 116 ? -16.822 2.101 6.865 1.00 88.94 116 THR A O 1
ATOM 900 N N . PHE A 1 117 ? -14.678 2.217 6.200 1.00 85.25 117 PHE A N 1
ATOM 901 C CA . PHE A 1 117 ? -14.987 2.881 4.930 1.00 85.25 117 PHE A CA 1
ATOM 902 C C . PHE A 1 117 ? -15.798 1.978 3.991 1.00 85.25 117 PHE A C 1
ATOM 904 O O . PHE A 1 117 ? -16.708 2.456 3.313 1.00 85.25 117 PHE A O 1
ATOM 911 N N . SER A 1 118 ? -15.535 0.669 4.001 1.00 80.62 118 SER A N 1
ATOM 912 C CA . SER A 1 118 ? -16.266 -0.304 3.182 1.00 80.62 118 SER A CA 1
ATOM 913 C C . SER A 1 118 ? -17.706 -0.510 3.678 1.00 80.62 118 SER A C 1
ATOM 915 O O . SER A 1 118 ? -18.639 -0.527 2.875 1.00 80.62 118 SER A O 1
ATOM 917 N N . ALA A 1 119 ? -17.927 -0.596 4.995 1.00 67.69 119 ALA A N 1
ATOM 918 C CA . ALA A 1 119 ? -19.240 -0.855 5.598 1.00 67.69 119 ALA A CA 1
ATOM 919 C C . ALA A 1 119 ? -20.216 0.334 5.512 1.00 67.69 119 ALA A C 1
ATOM 921 O O . ALA A 1 119 ? -21.432 0.131 5.391 1.00 67.69 119 ALA A O 1
ATOM 922 N N . SER A 1 120 ? -19.695 1.568 5.529 1.00 60.00 120 SER A N 1
ATOM 923 C CA . SER A 1 120 ? -20.492 2.799 5.408 1.00 60.00 120 SER A CA 1
ATOM 924 C C . SER A 1 120 ? -21.306 2.847 4.107 1.00 60.00 120 SER A C 1
ATOM 926 O O . SER A 1 120 ? -22.437 3.329 4.091 1.00 60.00 120 SER A O 1
ATOM 928 N N . SER A 1 121 ? -20.798 2.239 3.030 1.00 59.16 121 SER A N 1
ATOM 929 C CA . SER A 1 121 ? -21.493 2.205 1.739 1.00 59.16 121 SER A CA 1
ATOM 930 C C . SER A 1 121 ? -22.728 1.284 1.695 1.00 59.16 121 SER A C 1
ATOM 932 O O . SER A 1 121 ? -23.583 1.481 0.835 1.00 59.16 121 SER A O 1
ATOM 934 N N . SER A 1 122 ? -22.883 0.322 2.624 1.00 57.78 122 SER A N 1
ATOM 935 C CA . SER A 1 122 ? -24.000 -0.653 2.603 1.00 57.78 122 SER A CA 1
ATOM 936 C C . SER A 1 122 ? -25.097 -0.436 3.660 1.00 57.78 122 SER A C 1
ATOM 938 O O . SER A 1 122 ? -26.163 -1.043 3.572 1.00 57.78 122 SER A O 1
ATOM 940 N N . THR A 1 123 ? -24.886 0.439 4.653 1.00 55.28 123 THR A N 1
ATOM 941 C CA . THR A 1 123 ? -25.773 0.543 5.838 1.00 55.28 123 THR A CA 1
ATOM 942 C C . THR A 1 123 ? -26.907 1.578 5.694 1.00 55.28 123 THR A C 1
ATOM 944 O O . THR A 1 123 ? -27.710 1.758 6.606 1.00 55.28 123 THR A O 1
ATOM 947 N N . ALA A 1 124 ? -27.052 2.239 4.543 1.00 55.62 124 ALA A N 1
ATOM 948 C CA . ALA A 1 124 ? -27.951 3.391 4.409 1.00 55.62 124 ALA A CA 1
ATOM 949 C C . ALA A 1 124 ? -29.470 3.089 4.373 1.00 55.62 124 ALA A C 1
ATOM 951 O O . ALA A 1 124 ? -30.253 4.032 4.374 1.00 55.62 124 ALA A O 1
ATOM 952 N N . PHE A 1 125 ? -29.931 1.830 4.393 1.00 57.22 125 PHE A N 1
ATOM 953 C CA . PHE A 1 125 ? -31.376 1.532 4.391 1.00 57.22 125 PHE A CA 1
ATOM 954 C C . PHE A 1 125 ? -31.763 0.303 5.226 1.00 57.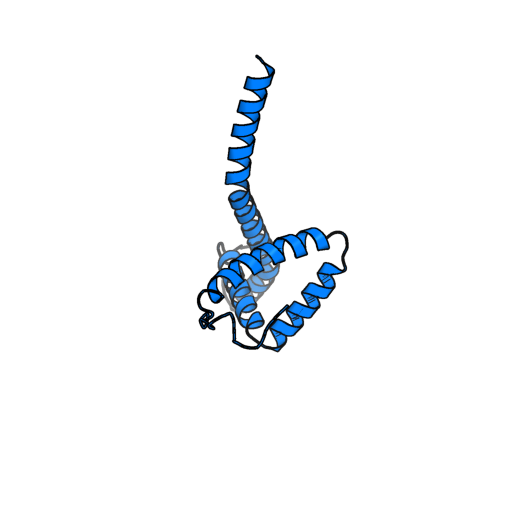22 125 PHE A C 1
ATOM 956 O O . PHE A 1 125 ? -32.300 -0.679 4.714 1.00 57.22 125 PHE A O 1
ATOM 963 N N . LYS A 1 126 ? -31.593 0.361 6.552 1.00 64.75 126 LYS A N 1
ATOM 964 C CA . LYS A 1 126 ? -32.506 -0.397 7.423 1.00 64.75 126 LYS A CA 1
ATOM 965 C C . LYS A 1 126 ? -33.794 0.415 7.543 1.00 64.75 126 LYS A C 1
ATOM 967 O O . LYS A 1 126 ? -33.803 1.453 8.195 1.00 64.75 126 LYS A O 1
ATOM 972 N N . LYS A 1 127 ? -34.870 -0.042 6.889 1.00 64.88 127 LYS A N 1
ATOM 973 C CA . LYS A 1 127 ? -36.235 0.460 7.118 1.00 64.88 127 LYS A CA 1
ATOM 974 C C . LYS A 1 127 ? -36.529 0.367 8.617 1.00 64.88 127 LYS A C 1
ATOM 976 O O . LYS A 1 127 ? -36.773 -0.718 9.137 1.00 64.88 127 LYS A O 1
ATOM 981 N N . VAL A 1 128 ? -36.471 1.498 9.307 1.00 69.69 128 VAL A N 1
ATOM 982 C CA . VAL A 1 128 ? -36.965 1.637 10.675 1.00 69.69 128 VAL A CA 1
ATOM 983 C C . VAL A 1 128 ? -38.487 1.581 10.621 1.00 69.69 128 VAL A C 1
ATOM 985 O O . VAL A 1 128 ? -39.133 2.453 10.046 1.00 69.69 128 VAL A O 1
ATOM 988 N N . GLY A 1 129 ? -39.063 0.510 11.164 1.00 75.25 129 GLY A N 1
ATOM 989 C CA . GLY A 1 129 ? -40.496 0.433 11.410 1.00 75.25 129 GLY A CA 1
ATOM 990 C C . GLY A 1 129 ? -40.822 1.218 12.675 1.00 75.25 129 GLY A C 1
ATOM 991 O O . GLY A 1 129 ? -40.307 0.894 13.744 1.00 75.25 129 GLY A O 1
ATOM 992 N N . LEU A 1 130 ? -41.658 2.248 12.560 1.00 77.69 130 LEU A N 1
ATOM 993 C CA . LEU A 1 130 ? -42.248 2.918 13.717 1.00 77.69 130 LEU A CA 1
ATOM 994 C C . LEU A 1 130 ? -43.145 1.919 14.456 1.00 77.69 130 LEU A C 1
ATOM 996 O O . LEU A 1 130 ? -44.114 1.416 13.892 1.00 77.69 130 LEU A O 1
ATOM 1000 N N . ILE A 1 131 ? -42.824 1.637 15.718 1.00 76.44 131 ILE A N 1
ATOM 1001 C CA . ILE A 1 131 ? -43.700 0.901 16.631 1.00 76.44 131 ILE A CA 1
ATOM 1002 C C . ILE A 1 131 ? -44.233 1.908 17.643 1.00 76.44 131 ILE A C 1
ATOM 1004 O O . ILE A 1 131 ? -43.465 2.644 18.258 1.00 76.44 131 ILE A O 1
ATOM 1008 N N . GLN A 1 132 ? -45.551 1.944 17.810 1.00 76.25 132 GLN A N 1
ATOM 1009 C CA . GLN A 1 132 ? -46.194 2.815 18.785 1.00 76.25 132 GLN A CA 1
ATOM 1010 C C . GLN A 1 132 ? -45.901 2.318 20.215 1.00 76.25 132 GLN A C 1
ATOM 1012 O O . GLN A 1 132 ? -46.097 1.139 20.525 1.00 76.25 132 GLN A O 1
ATOM 1017 N N . TYR A 1 133 ? -45.422 3.225 21.069 1.00 77.62 133 TYR A N 1
ATOM 1018 C CA . TYR A 1 133 ? -45.143 3.029 22.496 1.00 77.62 133 TYR A CA 1
ATOM 1019 C C . TYR A 1 133 ? -45.740 4.214 23.276 1.00 77.62 133 TYR A C 1
ATOM 1021 O O . TYR A 1 133 ? -45.697 5.325 22.739 1.00 77.62 133 TYR A O 1
ATOM 1029 N N . PRO A 1 134 ? -46.247 4.056 24.515 1.00 81.25 134 PRO A N 1
ATOM 1030 C CA . PRO A 1 134 ? -46.402 2.834 25.319 1.00 81.25 134 PRO A CA 1
ATOM 1031 C C . PRO A 1 134 ? -47.663 2.018 24.983 1.00 81.25 134 PRO A C 1
ATOM 1033 O O . PRO A 1 134 ? -48.663 2.552 24.508 1.00 81.25 134 PRO A O 1
ATOM 1036 N N . ARG A 1 135 ? -47.622 0.702 25.246 1.00 77.69 135 ARG A N 1
ATOM 1037 C CA . ARG A 1 135 ? -48.786 -0.198 25.137 1.00 77.69 135 ARG A CA 1
ATOM 1038 C C . ARG A 1 135 ? -49.528 -0.260 26.472 1.00 77.69 135 ARG A C 1
ATOM 1040 O O . ARG A 1 135 ? -48.894 -0.343 27.522 1.00 77.69 135 ARG A O 1
ATOM 1047 N N . GLN A 1 136 ? -50.860 -0.260 26.426 1.00 74.94 136 GLN A N 1
ATOM 1048 C CA . GLN A 1 136 ? -51.690 -0.471 27.615 1.00 74.94 136 GLN A CA 1
ATOM 1049 C C . GLN A 1 136 ? -51.374 -1.849 28.226 1.00 74.94 136 GLN A C 1
ATOM 1051 O O . GLN A 1 136 ? -51.366 -2.848 27.509 1.00 74.94 136 GLN A O 1
ATOM 1056 N N . GLY A 1 137 ? -51.067 -1.886 29.527 1.00 73.12 137 GLY A N 1
ATOM 1057 C CA . GLY A 1 137 ? -50.682 -3.104 30.259 1.00 73.12 137 GLY A CA 1
ATOM 1058 C C . GLY A 1 137 ? -49.209 -3.187 30.679 1.00 73.12 137 GLY A C 1
ATOM 1059 O O . GLY A 1 137 ? -48.842 -4.125 31.378 1.00 73.12 137 GLY A O 1
ATOM 1060 N N . ILE A 1 138 ? -48.370 -2.215 30.305 1.00 63.16 138 ILE A N 1
ATOM 1061 C CA . ILE A 1 138 ? -47.020 -2.061 30.866 1.00 63.16 138 ILE A CA 1
ATOM 1062 C C . ILE A 1 138 ? -47.085 -0.949 31.914 1.00 63.16 138 ILE A C 1
ATOM 1064 O O . ILE A 1 138 ? -46.983 0.230 31.581 1.00 63.16 138 ILE A O 1
ATOM 1068 N N . TYR A 1 139 ? -47.305 -1.332 33.168 1.00 68.88 139 TYR A N 1
ATOM 1069 C CA . TYR A 1 139 ? -47.095 -0.462 34.320 1.00 68.88 139 TYR A CA 1
ATOM 1070 C C . TYR A 1 139 ? -45.799 -0.911 34.996 1.00 68.88 139 TYR A C 1
ATOM 1072 O O . TYR A 1 139 ? -45.664 -2.089 35.330 1.00 68.88 139 TYR A O 1
ATOM 1080 N N . THR A 1 140 ? -44.851 0.014 35.132 1.00 60.09 140 THR A N 1
ATOM 1081 C CA . THR A 1 140 ? -43.800 -0.069 36.153 1.00 60.09 140 THR A CA 1
ATOM 1082 C C . THR A 1 140 ? -44.346 0.540 37.432 1.00 60.09 140 THR A C 1
ATOM 1084 O O . THR A 1 140 ? -45.059 1.565 37.311 1.00 60.09 140 THR A O 1
#

pLDDT: mean 83.2, std 11.2, range [55.28, 96.06]

Mean predicted aligned error: 11.03 Å

Foldseek 3Di:
DVVVVVVVVVVVVVVVCVVCVVVVVVVVVLVVQLVVQCVVCVQVVLVVCVVVVHPDDSPDRDPCPSVVSSVVVVVVLVVLCPDPVSVVVVVVVLVVQCPPVVRNVVSVVVVVVVVVVVVVVPPPDPPDDDDDDDDPPDDD

Sequence (140 aa):
MITRAKRHVVNIFLAGLLVTLPLAITVVIIRFLFTSVDNLLSPVITHLLIAGGAPIAPDYRVPGIGFVATIVLVFSMGLFTRNFLGRKLLEIGDRMLVKIPIFNNIYVGTKQVIDTFSASSSTAFKKVGLIQYPRQGIYT

Solvent-accessible surface area (backbone atoms only — not comparable to full-atom values): 8304 Å² total; per-residue (Å²): 116,70,72,59,56,55,51,51,54,50,51,54,51,52,51,55,46,61,68,46,44,63,58,53,48,50,53,51,50,52,52,49,51,32,52,55,45,28,69,64,41,48,65,56,50,48,52,51,42,47,77,70,69,47,97,63,61,93,83,62,78,67,86,61,52,27,57,56,52,48,51,52,48,55,52,50,53,54,58,38,49,74,36,72,68,35,42,53,51,48,58,50,49,52,58,54,46,57,68,37,80,86,50,19,67,59,51,52,53,52,48,53,53,53,52,52,64,58,51,64,77,73,63,86,74,74,83,79,76,89,74,88,77,87,60,93,89,74,78,132

Radius of gyration: 25.86 Å; Cα contacts (8 Å, |Δi|>4): 39; chains: 1; bounding box: 71×56×67 Å

Secondary structure (DSSP, 8-state):
-HHHHHHHHHHHHHHHHHHHHHHHHHHHHHHHHHHHHHHHHHHHHHHHHHHTT----TT---TTHHHHHHHHHHHHHHHHHHSHHHHHHHHHHHHHHHTSHHHHHHHHHHHHHHHHHHHHTT-TT--------PPTT---